Protein AF-A9MFD1-F1 (afdb_monomer_lite)

Structure (mmCIF, N/CA/C/O backbone):
data_AF-A9MFD1-F1
#
_entry.id   AF-A9MFD1-F1
#
loop_
_atom_site.group_PDB
_atom_site.id
_atom_site.type_symbol
_atom_site.label_atom_id
_atom_site.label_alt_id
_atom_site.label_comp_id
_atom_site.label_asym_id
_atom_site.label_entity_id
_atom_site.label_seq_id
_atom_site.pdbx_PDB_ins_code
_atom_site.Cartn_x
_atom_site.Cartn_y
_atom_site.Cartn_z
_atom_site.occupancy
_atom_site.B_iso_or_equiv
_atom_site.auth_seq_id
_atom_site.auth_comp_id
_atom_site.auth_asym_id
_atom_site.auth_atom_id
_atom_site.pdbx_PDB_model_num
ATOM 1 N N . MET A 1 1 ? 17.917 -26.739 -2.409 1.00 33.72 1 MET A N 1
ATOM 2 C CA . MET A 1 1 ? 18.912 -25.652 -2.269 1.00 33.72 1 MET A CA 1
ATOM 3 C C . MET A 1 1 ? 18.468 -24.483 -3.133 1.00 33.72 1 MET A C 1
ATOM 5 O O . MET A 1 1 ? 18.648 -24.529 -4.337 1.00 33.72 1 MET A O 1
ATOM 9 N N . MET A 1 2 ? 17.825 -23.479 -2.541 1.00 27.22 2 MET A N 1
ATOM 10 C CA . MET A 1 2 ? 17.480 -22.222 -3.219 1.00 27.22 2 MET A CA 1
ATOM 11 C C . MET A 1 2 ? 17.491 -21.106 -2.167 1.00 27.22 2 MET A C 1
ATOM 13 O O . MET A 1 2 ? 16.500 -20.454 -1.869 1.00 27.22 2 MET A O 1
ATOM 17 N N . THR A 1 3 ? 18.634 -20.967 -1.504 1.00 45.03 3 THR A N 1
ATOM 18 C CA . THR A 1 3 ? 18.951 -19.825 -0.650 1.00 45.03 3 THR A CA 1
ATOM 19 C C . THR A 1 3 ? 20.031 -19.030 -1.377 1.00 45.03 3 THR A C 1
ATOM 21 O O . THR A 1 3 ? 20.980 -19.628 -1.879 1.00 45.03 3 THR A O 1
ATOM 24 N N . LYS A 1 4 ? 19.892 -17.695 -1.403 1.00 41.56 4 LYS A N 1
ATOM 25 C CA . LYS A 1 4 ? 20.798 -16.679 -1.995 1.00 41.56 4 LYS A CA 1
ATOM 26 C C . LYS A 1 4 ? 20.441 -16.236 -3.430 1.00 41.56 4 LYS A C 1
ATOM 28 O O . LYS A 1 4 ? 21.144 -16.554 -4.381 1.00 41.56 4 LYS A O 1
ATOM 33 N N . PRO A 1 5 ? 19.382 -15.419 -3.577 1.00 37.69 5 PRO A N 1
ATOM 34 C CA . PRO A 1 5 ? 19.618 -14.095 -4.182 1.00 37.69 5 PRO A CA 1
ATOM 35 C C . PRO A 1 5 ? 18.926 -12.922 -3.460 1.00 37.69 5 PRO A C 1
ATOM 37 O O . PRO A 1 5 ? 19.215 -11.767 -3.752 1.00 37.69 5 PRO A O 1
ATOM 40 N N . VAL A 1 6 ? 18.064 -13.187 -2.472 1.00 45.25 6 VAL A N 1
ATOM 41 C CA . VAL A 1 6 ? 17.284 -12.145 -1.768 1.00 45.25 6 VAL A CA 1
ATOM 42 C C . VAL A 1 6 ? 18.126 -11.349 -0.756 1.00 45.25 6 VAL A C 1
ATOM 44 O O . VAL A 1 6 ? 17.807 -10.214 -0.422 1.00 45.25 6 VAL A O 1
ATOM 47 N N . GLU A 1 7 ? 19.244 -11.904 -0.283 1.00 42.53 7 GLU A N 1
ATOM 48 C CA . GLU A 1 7 ? 20.069 -11.288 0.767 1.00 42.53 7 GLU A CA 1
ATOM 49 C C . GLU A 1 7 ? 21.087 -10.258 0.279 1.00 42.53 7 GLU A C 1
ATOM 51 O O . GLU A 1 7 ? 21.384 -9.309 1.003 1.00 42.53 7 GLU A O 1
ATOM 56 N N . ARG A 1 8 ? 21.574 -10.393 -0.958 1.00 36.59 8 ARG A N 1
ATOM 57 C CA . ARG A 1 8 ? 22.590 -9.496 -1.537 1.00 36.59 8 ARG A CA 1
ATOM 58 C C . ARG A 1 8 ? 22.003 -8.191 -2.078 1.00 36.59 8 ARG A C 1
ATOM 60 O O . ARG A 1 8 ? 22.724 -7.216 -2.249 1.00 36.59 8 ARG A O 1
ATOM 67 N N . LEU A 1 9 ? 20.690 -8.179 -2.305 1.00 44.19 9 LEU A N 1
ATOM 68 C CA . LEU A 1 9 ? 19.926 -7.037 -2.801 1.00 44.19 9 LEU A CA 1
ATOM 69 C C . LEU A 1 9 ? 19.189 -6.281 -1.692 1.00 44.19 9 LEU A C 1
ATOM 71 O O . LEU A 1 9 ? 18.578 -5.267 -1.993 1.00 44.19 9 LEU A O 1
ATOM 75 N N . LYS A 1 10 ? 19.273 -6.697 -0.419 1.00 41.72 10 LYS A N 1
ATOM 76 C CA . LYS A 1 10 ? 18.648 -5.986 0.716 1.00 41.72 10 LYS A CA 1
ATOM 77 C C . LYS A 1 10 ? 18.907 -4.459 0.722 1.00 41.72 10 LYS A C 1
ATOM 79 O O . LYS A 1 10 ? 17.946 -3.732 0.964 1.00 41.72 10 LYS A O 1
ATOM 84 N N . PRO A 1 11 ? 20.116 -3.942 0.398 1.00 42.12 11 PRO A N 1
ATOM 85 C CA . PRO A 1 11 ? 20.328 -2.496 0.280 1.00 42.12 11 PRO A CA 1
ATOM 86 C C . PRO A 1 11 ? 19.821 -1.882 -1.043 1.00 42.12 11 PRO A C 1
ATOM 88 O O . PRO A 1 11 ? 19.424 -0.723 -1.041 1.00 42.12 11 PRO A O 1
ATOM 91 N N . LEU A 1 12 ? 19.767 -2.631 -2.155 1.00 42.16 12 LEU A N 1
ATOM 92 C CA . LEU A 1 12 ? 19.261 -2.138 -3.453 1.00 42.16 12 LEU A CA 1
ATOM 93 C C . LEU A 1 12 ? 17.729 -2.159 -3.554 1.00 42.16 12 LEU A C 1
ATOM 95 O O . LEU A 1 12 ? 17.137 -1.270 -4.155 1.00 42.16 12 LEU A O 1
ATOM 99 N N . ILE A 1 13 ? 17.070 -3.132 -2.925 1.00 49.66 13 ILE A N 1
ATOM 100 C CA . ILE A 1 13 ? 15.607 -3.201 -2.828 1.00 49.66 13 ILE A CA 1
ATOM 101 C C . ILE A 1 13 ? 15.067 -1.965 -2.097 1.00 49.66 13 ILE A C 1
ATOM 103 O O . ILE A 1 13 ? 13.994 -1.468 -2.411 1.00 49.66 13 ILE A O 1
ATOM 107 N N . TRP A 1 14 ? 15.845 -1.404 -1.173 1.00 36.91 14 TRP A N 1
ATOM 108 C CA . TRP A 1 14 ? 15.473 -0.173 -0.486 1.00 36.91 14 TRP A CA 1
ATOM 109 C C . TRP A 1 14 ? 15.557 1.072 -1.386 1.00 36.91 14 TRP A C 1
ATOM 111 O O . TRP A 1 14 ? 14.859 2.052 -1.143 1.00 36.91 14 TRP A O 1
ATOM 121 N N . VAL A 1 15 ? 16.389 1.030 -2.434 1.00 41.03 15 VAL A N 1
ATOM 122 C CA . VAL A 1 15 ? 16.563 2.123 -3.406 1.00 41.03 15 VAL A CA 1
ATOM 123 C C . VAL A 1 15 ? 15.529 2.042 -4.530 1.00 41.03 15 VAL A C 1
ATOM 125 O O . VAL A 1 15 ? 15.054 3.072 -4.998 1.00 41.03 15 VAL A O 1
ATOM 128 N N . ILE A 1 16 ? 15.155 0.831 -4.948 1.00 60.72 16 ILE A N 1
ATOM 129 C CA . ILE A 1 16 ? 14.245 0.625 -6.083 1.00 60.72 16 ILE A CA 1
ATOM 130 C C . ILE A 1 16 ? 12.779 0.823 -5.670 1.00 60.72 16 ILE A C 1
ATOM 132 O O . ILE A 1 16 ? 11.998 1.405 -6.431 1.00 60.72 16 ILE A O 1
ATOM 136 N N . TRP A 1 17 ? 12.428 0.405 -4.448 1.00 54.41 17 TRP A N 1
ATOM 137 C CA . TRP A 1 17 ? 11.056 0.386 -3.949 1.00 54.41 17 TRP A CA 1
ATOM 138 C C . TRP A 1 17 ? 10.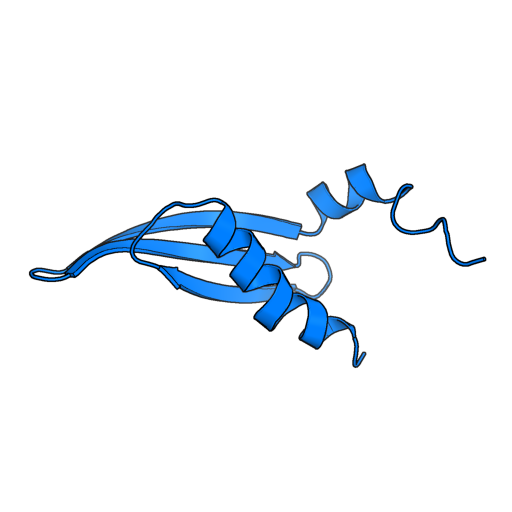852 1.400 -2.834 1.00 54.41 17 TRP A C 1
ATOM 140 O O . TRP A 1 17 ? 11.333 1.240 -1.709 1.00 54.41 17 TRP A O 1
ATOM 150 N N . VAL A 1 18 ? 10.067 2.432 -3.122 1.00 70.44 18 VAL A N 1
ATOM 151 C CA . VAL A 1 18 ? 9.768 3.483 -2.151 1.00 70.44 18 VAL A CA 1
ATOM 152 C C . VAL A 1 18 ? 8.363 3.277 -1.605 1.00 70.44 18 VAL A C 1
ATOM 154 O O . VAL A 1 18 ? 7.366 3.438 -2.311 1.00 70.44 18 VAL A O 1
ATOM 157 N N . HIS A 1 19 ? 8.278 2.951 -0.313 1.00 70.75 19 HIS A N 1
ATOM 158 C CA . HIS A 1 19 ? 7.006 2.866 0.393 1.00 70.75 19 HIS A CA 1
ATOM 159 C C . HIS A 1 19 ? 6.715 4.171 1.139 1.00 70.75 19 HIS A C 1
ATOM 161 O O . HIS A 1 19 ? 7.409 4.526 2.098 1.00 70.75 19 HIS A O 1
ATOM 167 N N . ARG A 1 20 ? 5.634 4.859 0.769 1.00 77.19 20 ARG A N 1
ATOM 168 C CA . ARG A 1 20 ? 5.192 6.087 1.446 1.00 77.19 20 ARG A CA 1
ATOM 169 C C . ARG A 1 20 ? 3.754 5.953 1.927 1.00 77.19 20 ARG A C 1
ATOM 171 O O . ARG A 1 20 ? 2.917 5.306 1.311 1.00 77.19 20 ARG A O 1
ATOM 178 N N . THR A 1 21 ? 3.481 6.600 3.053 1.00 76.75 21 THR A N 1
ATOM 179 C CA . THR A 1 21 ? 2.129 6.771 3.592 1.00 76.75 21 THR A CA 1
ATOM 180 C C . THR A 1 21 ? 1.803 8.252 3.598 1.00 76.75 21 THR A C 1
ATOM 182 O O . THR A 1 21 ? 2.452 9.004 4.330 1.00 76.75 21 THR A O 1
ATOM 185 N N . PHE A 1 22 ? 0.818 8.669 2.811 1.00 77.81 22 PHE A N 1
ATOM 186 C CA . PHE A 1 22 ? 0.391 10.063 2.716 1.00 77.81 22 PHE A CA 1
ATOM 187 C C . PHE A 1 22 ? -0.926 10.289 3.470 1.00 77.81 22 PHE A C 1
ATOM 189 O O . PHE A 1 22 ? -1.791 9.416 3.484 1.00 77.81 22 PHE A O 1
ATOM 196 N N . CYS A 1 23 ? -1.079 11.437 4.133 1.00 75.50 23 CYS A N 1
ATOM 197 C CA . CYS A 1 23 ? -2.344 11.839 4.756 1.00 75.50 23 CYS A CA 1
ATOM 198 C C . CYS A 1 23 ? -3.181 12.574 3.707 1.00 75.50 23 CYS A C 1
ATOM 200 O O . CYS A 1 23 ? -2.827 13.692 3.351 1.00 75.50 23 CYS A O 1
ATOM 202 N N . VAL A 1 24 ? -4.270 11.974 3.227 1.00 80.94 24 VAL A N 1
ATOM 203 C CA . VAL A 1 24 ? -5.086 12.567 2.148 1.00 80.94 24 VAL A CA 1
ATOM 204 C C . VAL A 1 24 ? -6.096 13.577 2.694 1.00 80.94 24 VAL A C 1
ATOM 206 O O . VAL A 1 24 ? -6.371 14.585 2.057 1.00 80.94 24 VAL A O 1
ATOM 209 N N . GLY A 1 25 ? -6.632 13.339 3.893 1.00 82.44 25 GLY A N 1
ATOM 210 C CA . GLY A 1 25 ? -7.617 14.226 4.509 1.00 82.44 25 GLY A CA 1
ATOM 211 C C . GLY A 1 25 ? -8.437 13.534 5.594 1.00 82.44 25 GLY A C 1
ATOM 212 O O . GLY A 1 25 ? -8.105 12.428 6.028 1.00 82.44 25 GLY A O 1
ATOM 213 N N . ASN A 1 26 ? -9.501 14.198 6.042 1.00 82.44 26 ASN A N 1
ATOM 214 C CA . ASN A 1 26 ? -10.497 13.646 6.957 1.00 82.44 26 ASN A CA 1
ATOM 215 C C . ASN A 1 26 ? -11.863 13.663 6.259 1.00 82.44 26 ASN A C 1
ATOM 217 O O . ASN A 1 26 ? -12.325 14.731 5.860 1.00 82.44 26 ASN A O 1
ATOM 221 N N . LEU A 1 27 ? -12.490 12.495 6.095 1.00 80.75 27 LEU A N 1
ATOM 222 C CA . LEU A 1 27 ? -13.866 12.401 5.606 1.00 80.75 27 LEU A CA 1
ATOM 223 C C . LEU A 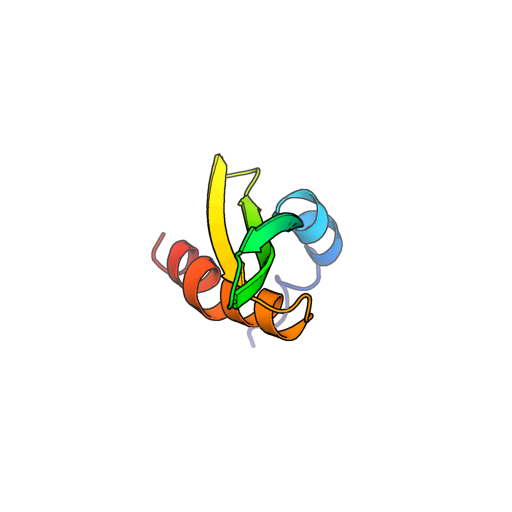1 27 ? -14.823 12.424 6.799 1.00 80.75 27 LEU A C 1
ATOM 225 O O . LEU A 1 27 ? -14.700 11.618 7.727 1.00 80.75 27 LEU A O 1
ATOM 229 N N . LYS A 1 28 ? -15.808 13.327 6.757 1.00 74.81 28 LYS A N 1
ATOM 230 C CA . LYS A 1 28 ? -16.847 13.448 7.787 1.00 74.81 28 LYS A CA 1
ATOM 231 C C . LYS A 1 28 ? -17.595 12.111 7.911 1.00 74.81 28 LYS A C 1
ATOM 233 O O . LYS A 1 28 ? -18.248 11.686 6.967 1.00 74.81 28 LYS A O 1
ATOM 238 N N . GLY A 1 29 ? -17.449 11.445 9.059 1.00 79.44 29 GLY A N 1
ATOM 239 C CA . GLY A 1 29 ? -18.045 10.132 9.353 1.00 79.44 29 GLY A CA 1
ATOM 240 C C . GLY A 1 29 ? -17.121 8.916 9.179 1.00 79.44 29 GLY A C 1
ATOM 241 O O . GLY A 1 29 ? -17.412 7.871 9.746 1.00 79.44 29 GLY A O 1
ATOM 242 N N . VAL A 1 30 ? -15.991 9.039 8.471 1.00 76.38 30 VAL A N 1
ATOM 243 C CA . VAL A 1 30 ? -15.042 7.925 8.223 1.00 76.38 30 VAL A CA 1
ATOM 244 C C . VAL A 1 30 ? -13.702 8.143 8.937 1.00 76.38 30 VAL A C 1
ATOM 246 O O . VAL A 1 30 ? -13.004 7.189 9.273 1.00 76.38 30 VAL A O 1
ATOM 249 N N . GLY A 1 31 ? -13.348 9.396 9.229 1.00 82.50 31 GLY A N 1
ATOM 250 C CA . GLY A 1 31 ? -12.116 9.744 9.929 1.00 82.50 31 GLY A CA 1
ATOM 251 C C . GLY A 1 31 ? -10.943 10.012 8.985 1.00 82.50 31 GLY A C 1
ATOM 252 O O . GLY A 1 31 ? -11.112 10.325 7.803 1.00 82.50 31 GLY A O 1
ATOM 253 N N . ARG A 1 32 ? -9.722 9.958 9.531 1.00 81.62 32 ARG A N 1
ATOM 254 C CA . ARG A 1 32 ? -8.495 10.286 8.789 1.00 81.62 32 ARG A CA 1
ATOM 255 C C . ARG A 1 32 ? -8.160 9.184 7.800 1.00 81.62 32 ARG A C 1
ATOM 257 O O . ARG A 1 32 ? -8.131 8.007 8.140 1.00 81.62 32 ARG A O 1
ATOM 264 N N . ILE A 1 33 ? -7.833 9.605 6.592 1.00 86.19 33 ILE A N 1
ATOM 265 C CA . ILE A 1 33 ? -7.548 8.713 5.487 1.00 86.19 33 ILE A CA 1
ATOM 266 C C . ILE A 1 33 ? -6.075 8.782 5.143 1.00 86.19 33 ILE A C 1
ATOM 268 O O . ILE A 1 33 ? -5.490 9.857 4.958 1.00 86.19 33 ILE A O 1
ATOM 272 N N . TYR A 1 34 ? -5.492 7.600 5.029 1.00 84.62 34 TYR A N 1
ATOM 273 C CA . TYR A 1 34 ? -4.100 7.397 4.713 1.00 84.62 34 TYR A CA 1
ATOM 274 C C . TYR A 1 34 ? -3.980 6.619 3.412 1.00 84.62 34 TYR A C 1
ATOM 276 O O . TYR A 1 34 ? -4.613 5.589 3.214 1.00 84.62 34 TYR A O 1
ATOM 284 N N . GLN A 1 35 ? -3.162 7.124 2.504 1.00 86.12 35 GLN A N 1
ATOM 285 C CA . GLN A 1 35 ? -2.865 6.455 1.250 1.00 86.12 35 GLN A CA 1
ATOM 286 C C . GLN A 1 35 ? -1.521 5.751 1.388 1.00 86.12 35 GLN A C 1
ATOM 288 O O . GLN A 1 35 ? -0.499 6.407 1.607 1.00 86.12 35 GLN A O 1
ATOM 293 N N . GLN A 1 36 ? -1.516 4.427 1.266 1.00 87.50 36 GLN A N 1
ATOM 294 C CA . GLN A 1 36 ? -0.297 3.651 1.086 1.00 87.50 36 GLN A CA 1
ATOM 295 C C . GLN A 1 36 ? 0.019 3.648 -0.405 1.00 87.50 36 GLN A C 1
ATOM 297 O O . GLN A 1 36 ? -0.789 3.197 -1.223 1.00 87.50 36 GLN A O 1
ATOM 302 N N . ILE A 1 37 ? 1.200 4.149 -0.738 1.00 83.94 37 ILE A N 1
ATOM 303 C CA . ILE A 1 37 ? 1.737 4.133 -2.090 1.00 83.94 37 ILE A CA 1
ATOM 304 C C . ILE A 1 37 ? 3.035 3.343 -2.109 1.00 83.94 37 ILE A C 1
ATOM 306 O O . ILE A 1 37 ? 3.887 3.457 -1.220 1.00 83.94 37 ILE A O 1
ATOM 310 N N . PHE A 1 38 ? 3.157 2.532 -3.141 1.00 82.06 38 PHE A N 1
ATOM 311 C CA . PHE A 1 38 ? 4.328 1.743 -3.436 1.00 82.06 38 PHE A CA 1
ATOM 312 C C . PHE A 1 38 ? 4.763 2.077 -4.855 1.00 82.06 38 PHE A C 1
ATOM 314 O O . PHE A 1 38 ? 4.007 1.865 -5.803 1.00 82.06 38 PHE A O 1
ATOM 321 N N . VAL A 1 39 ? 5.942 2.680 -4.968 1.00 82.62 39 VAL A N 1
ATOM 322 C CA . VAL A 1 39 ? 6.494 3.172 -6.231 1.00 82.62 39 VAL A CA 1
ATOM 323 C C . VAL A 1 39 ? 7.674 2.296 -6.609 1.00 82.62 39 VAL A C 1
ATOM 325 O O . VAL A 1 39 ? 8.622 2.187 -5.827 1.00 82.62 39 VAL A O 1
ATOM 328 N N . ASP A 1 40 ? 7.609 1.710 -7.801 1.00 79.69 40 ASP A N 1
ATOM 329 C CA . ASP A 1 40 ? 8.732 1.030 -8.433 1.00 79.69 40 ASP A CA 1
ATOM 330 C C . ASP A 1 40 ? 9.454 1.983 -9.381 1.00 79.69 40 ASP A C 1
ATOM 332 O O . ASP A 1 40 ? 8.911 2.408 -10.405 1.00 79.69 40 ASP A O 1
ATOM 336 N N . THR A 1 41 ? 10.687 2.337 -9.039 1.00 71.81 41 THR A N 1
ATOM 337 C CA . THR A 1 41 ? 11.491 3.262 -9.852 1.00 71.81 41 THR A CA 1
ATOM 338 C C . THR A 1 41 ? 12.088 2.600 -11.090 1.00 71.81 41 THR A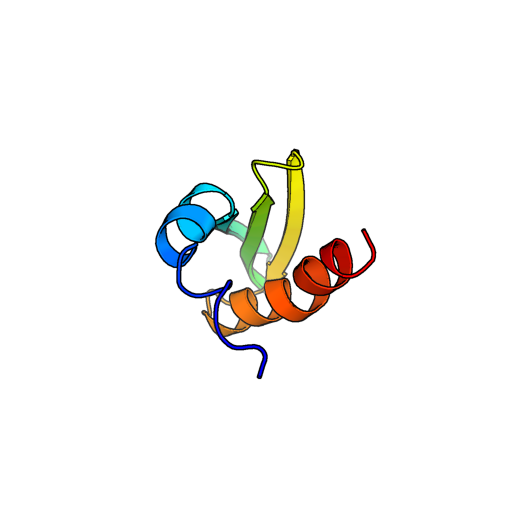 C 1
ATOM 340 O O . THR A 1 41 ? 12.413 3.302 -12.047 1.00 71.81 41 THR A O 1
ATOM 343 N N . TYR A 1 42 ? 12.181 1.268 -11.109 1.00 73.19 42 TYR A N 1
ATOM 344 C CA . TYR A 1 42 ? 12.694 0.520 -12.252 1.00 73.19 42 TYR A CA 1
ATOM 345 C C . TYR A 1 42 ? 11.653 0.427 -13.374 1.00 73.19 42 TYR A C 1
ATOM 347 O O . TYR A 1 42 ? 11.920 0.836 -14.503 1.00 73.19 42 TYR A O 1
ATOM 355 N N . SER A 1 43 ? 10.436 -0.019 -13.053 1.00 76.25 43 SER A N 1
ATOM 356 C CA . SER A 1 43 ? 9.361 -0.206 -14.042 1.00 76.25 43 SER A CA 1
ATOM 357 C C . SER A 1 43 ? 8.473 1.030 -14.216 1.00 76.25 43 SER A C 1
ATOM 359 O O . SER A 1 43 ? 7.588 1.032 -15.068 1.00 76.25 43 SER A O 1
ATOM 361 N N . LYS A 1 44 ? 8.685 2.088 -13.416 1.00 80.69 44 LYS A N 1
ATOM 362 C CA . LYS A 1 44 ? 7.846 3.304 -13.365 1.00 80.69 44 LYS A CA 1
ATOM 363 C C . LYS A 1 44 ? 6.364 3.003 -13.084 1.00 80.69 44 LYS A C 1
ATOM 365 O O . LYS A 1 44 ? 5.481 3.731 -13.536 1.00 80.69 44 LYS A O 1
ATOM 370 N N . VAL A 1 45 ? 6.091 1.942 -12.324 1.00 81.38 45 VAL A N 1
ATOM 371 C CA . VAL A 1 45 ? 4.737 1.521 -11.933 1.00 81.38 45 VAL A CA 1
ATOM 372 C C . VAL A 1 45 ? 4.464 1.935 -10.490 1.00 81.38 45 VAL A C 1
ATOM 374 O O . VAL A 1 45 ? 5.340 1.871 -9.626 1.00 81.38 45 VAL A O 1
ATOM 377 N N . VAL A 1 46 ? 3.230 2.367 -10.220 1.00 83.38 46 VAL A N 1
ATOM 378 C CA . VAL A 1 46 ? 2.791 2.769 -8.881 1.00 83.38 46 VAL A CA 1
ATOM 379 C C . VAL A 1 46 ? 1.549 1.991 -8.472 1.00 83.38 46 VAL A C 1
ATOM 381 O O . VAL A 1 46 ? 0.548 1.963 -9.187 1.00 83.38 46 VAL A O 1
ATOM 384 N N . HIS A 1 47 ? 1.589 1.423 -7.270 1.00 83.06 47 HIS A N 1
ATOM 385 C CA . HIS A 1 47 ? 0.442 0.792 -6.633 1.00 83.06 47 HIS A CA 1
ATOM 386 C C . HIS A 1 47 ? -0.024 1.619 -5.436 1.00 83.06 47 HIS A C 1
ATOM 388 O O . HIS A 1 47 ? 0.744 1.908 -4.519 1.00 83.06 47 HIS A O 1
ATOM 394 N N . CYS A 1 48 ? -1.313 1.958 -5.425 1.00 85.75 48 CYS A N 1
ATOM 395 C CA . CYS A 1 48 ? -1.943 2.750 -4.372 1.00 85.75 48 CYS A CA 1
ATOM 396 C C . CYS A 1 48 ? -3.114 1.983 -3.751 1.00 85.75 48 CYS A C 1
ATOM 398 O O . CYS A 1 48 ? -3.947 1.426 -4.474 1.00 85.75 48 CYS A O 1
ATOM 400 N N . LYS A 1 49 ? -3.224 1.995 -2.420 1.00 86.88 49 LYS A N 1
ATOM 401 C CA . LYS A 1 49 ? -4.427 1.552 -1.698 1.00 86.88 49 LYS A CA 1
ATOM 402 C C . LYS A 1 49 ? -4.688 2.464 -0.502 1.00 86.88 49 LYS A C 1
ATOM 404 O O . LYS A 1 49 ? -3.762 2.938 0.155 1.00 86.88 49 LYS A O 1
ATOM 409 N N . LEU A 1 50 ? -5.965 2.745 -0.277 1.00 87.69 50 LEU A N 1
ATOM 410 C CA . LEU A 1 50 ? -6.439 3.649 0.760 1.00 87.69 50 LEU A CA 1
ATOM 411 C C . LEU A 1 50 ? -6.752 2.864 2.033 1.00 87.69 50 LEU A C 1
ATOM 413 O O . LEU A 1 50 ? -7.423 1.835 1.973 1.00 87.69 50 LEU A O 1
ATOM 417 N N . TYR A 1 51 ? -6.290 3.361 3.173 1.00 83.75 51 TYR A N 1
ATOM 418 C CA . TYR A 1 51 ? -6.523 2.769 4.481 1.00 83.75 51 TYR A CA 1
ATOM 419 C C . TYR A 1 51 ? -6.880 3.847 5.505 1.00 83.75 51 TYR A C 1
ATOM 421 O O . TYR A 1 51 ? -6.425 4.986 5.444 1.00 83.75 51 TYR A O 1
ATOM 429 N N . ILE A 1 52 ? -7.666 3.463 6.502 1.00 83.88 52 ILE A N 1
ATOM 430 C CA . ILE A 1 52 ? -8.026 4.325 7.637 1.00 83.88 52 ILE A CA 1
ATOM 431 C C . ILE A 1 52 ? -6.950 4.342 8.737 1.00 83.88 52 ILE A C 1
ATOM 433 O O . ILE A 1 52 ? -7.004 5.152 9.658 1.00 83.88 52 ILE A O 1
ATOM 437 N N . THR A 1 53 ? -5.933 3.475 8.650 1.00 81.12 53 THR A N 1
ATOM 438 C CA . THR A 1 53 ? -4.915 3.315 9.701 1.00 81.12 53 THR A CA 1
ATOM 439 C C . THR A 1 53 ? -3.495 3.288 9.133 1.00 81.12 53 THR A C 1
ATOM 441 O O . THR A 1 53 ? -3.203 2.613 8.143 1.00 81.12 53 THR A O 1
ATOM 444 N N . LYS A 1 54 ? -2.571 3.982 9.809 1.00 76.94 54 LYS A N 1
ATOM 445 C CA . LYS A 1 54 ? -1.126 3.995 9.512 1.00 76.94 54 LYS A CA 1
ATOM 446 C C . LYS A 1 54 ? -0.386 2.818 10.157 1.00 76.94 54 LYS A C 1
ATOM 448 O O . LYS A 1 54 ? 0.596 3.012 10.866 1.00 76.94 54 LYS A O 1
ATOM 453 N N . ALA A 1 55 ? -0.862 1.600 9.948 1.00 80.56 55 ALA A N 1
ATOM 454 C CA . ALA A 1 55 ? -0.205 0.423 10.503 1.00 80.56 55 ALA A CA 1
ATOM 455 C C . ALA A 1 55 ? 0.861 -0.132 9.541 1.00 80.56 55 ALA A C 1
ATOM 457 O O . ALA A 1 55 ? 0.771 0.027 8.326 1.00 80.56 55 ALA A O 1
ATOM 458 N N . LEU A 1 56 ? 1.885 -0.805 10.074 1.00 73.69 56 LEU A N 1
ATOM 459 C CA . LEU A 1 56 ? 2.884 -1.493 9.242 1.00 73.69 56 LEU A CA 1
ATOM 460 C C . LEU A 1 56 ? 2.283 -2.721 8.535 1.00 73.69 56 LEU A C 1
ATOM 462 O O . LEU A 1 56 ? 2.685 -3.043 7.420 1.00 73.69 56 LEU A O 1
ATOM 466 N N . ILE A 1 57 ? 1.262 -3.343 9.133 1.00 82.69 57 ILE A N 1
ATOM 467 C CA . ILE A 1 57 ? 0.542 -4.489 8.559 1.00 82.69 57 ILE A CA 1
ATOM 468 C C . ILE A 1 57 ? -0.133 -4.144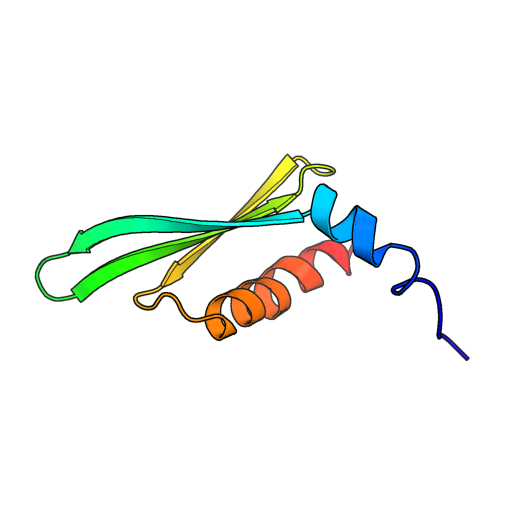 7.223 1.00 82.69 57 ILE A C 1
ATOM 470 O O . ILE A 1 57 ? -0.105 -4.948 6.298 1.00 82.69 57 ILE A O 1
ATOM 474 N N . THR A 1 58 ? -0.659 -2.923 7.062 1.00 81.81 58 THR A N 1
ATOM 475 C CA . THR A 1 58 ? -1.296 -2.498 5.804 1.00 81.81 58 THR A CA 1
ATOM 476 C C . THR A 1 58 ? -0.278 -2.276 4.687 1.00 81.81 58 THR A C 1
ATOM 478 O O . THR A 1 58 ? -0.615 -2.381 3.510 1.00 81.81 58 THR A O 1
ATOM 481 N N . LYS A 1 59 ? 0.995 -2.033 5.030 1.00 79.56 59 LYS A N 1
ATOM 482 C CA . LYS A 1 59 ? 2.091 -1.996 4.053 1.00 79.56 59 LYS A CA 1
ATOM 483 C C . LYS A 1 59 ? 2.428 -3.394 3.537 1.00 79.56 59 LYS A C 1
ATOM 485 O O . LYS A 1 59 ? 2.613 -3.564 2.336 1.00 79.56 59 LYS A O 1
ATOM 490 N N . ALA A 1 60 ? 2.489 -4.374 4.440 1.00 83.25 60 ALA A N 1
ATOM 491 C CA . ALA A 1 60 ? 2.734 -5.772 4.091 1.00 83.25 60 ALA A CA 1
ATOM 492 C C . ALA A 1 60 ? 1.572 -6.365 3.277 1.00 83.25 60 ALA A C 1
ATOM 494 O O . ALA A 1 60 ? 1.812 -7.063 2.297 1.00 83.25 60 ALA A O 1
ATOM 495 N N . ASP A 1 61 ? 0.326 -6.019 3.621 1.00 83.88 61 ASP A N 1
ATOM 496 C CA . ASP A 1 61 ? -0.872 -6.360 2.842 1.00 83.88 61 ASP A CA 1
ATOM 497 C C . ASP A 1 61 ? -0.774 -5.856 1.396 1.00 83.88 61 ASP A C 1
ATOM 499 O O . ASP A 1 61 ? -0.949 -6.629 0.457 1.00 83.88 61 ASP A O 1
ATOM 503 N N . LEU A 1 62 ? -0.440 -4.574 1.201 1.00 84.19 62 LEU A N 1
ATOM 504 C CA . LEU A 1 62 ? -0.281 -3.996 -0.136 1.00 84.19 62 LEU A CA 1
ATOM 505 C C . LEU A 1 62 ? 0.795 -4.726 -0.954 1.00 84.19 62 LEU A C 1
ATOM 507 O O . LEU A 1 62 ? 0.592 -4.993 -2.138 1.00 84.19 62 LEU A O 1
ATOM 511 N N . LEU A 1 63 ? 1.927 -5.048 -0.324 1.00 82.25 63 LEU A N 1
ATOM 512 C CA . LEU A 1 63 ? 3.036 -5.735 -0.979 1.00 82.25 63 LEU A CA 1
ATOM 513 C C . LEU A 1 63 ? 2.634 -7.152 -1.411 1.00 82.25 63 LEU A C 1
ATOM 515 O O . LEU A 1 63 ? 2.768 -7.506 -2.581 1.00 82.25 63 LEU A O 1
ATOM 519 N N . ASN A 1 64 ? 2.095 -7.943 -0.486 1.00 86.19 64 ASN A N 1
ATOM 520 C CA . ASN A 1 64 ? 1.787 -9.348 -0.735 1.00 86.19 64 ASN A CA 1
ATOM 521 C C . ASN A 1 64 ? 0.625 -9.531 -1.715 1.00 86.19 64 ASN A C 1
ATOM 523 O O . ASN A 1 64 ? 0.668 -10.431 -2.546 1.00 86.19 64 ASN A O 1
ATOM 527 N N . ASN A 1 65 ? -0.389 -8.665 -1.653 1.00 82.69 65 ASN A N 1
ATOM 528 C CA . ASN A 1 65 ? -1.612 -8.843 -2.435 1.00 82.69 65 ASN A CA 1
ATOM 529 C C . ASN A 1 65 ? -1.602 -8.139 -3.795 1.00 82.69 65 ASN A C 1
ATOM 531 O O . ASN A 1 65 ? -2.442 -8.453 -4.634 1.00 82.69 65 ASN A O 1
ATOM 535 N N . ARG A 1 66 ? -0.710 -7.166 -4.030 1.00 79.81 66 ARG A N 1
ATOM 536 C CA . ARG A 1 66 ? -0.672 -6.426 -5.307 1.00 79.81 66 ARG A CA 1
ATOM 537 C C . ARG A 1 66 ? 0.687 -6.384 -5.976 1.00 79.81 66 ARG A C 1
ATOM 539 O O . ARG A 1 66 ? 0.738 -6.453 -7.195 1.00 79.81 66 ARG A O 1
ATOM 546 N N . VAL A 1 67 ? 1.764 -6.268 -5.205 1.00 77.38 67 VAL A N 1
ATOM 547 C CA . VAL A 1 67 ? 3.105 -6.095 -5.772 1.00 77.38 67 VAL A CA 1
ATOM 548 C C . VAL A 1 67 ? 3.686 -7.441 -6.181 1.00 77.38 67 VAL A C 1
ATOM 550 O O . VAL A 1 67 ? 4.014 -7.630 -7.342 1.00 77.38 67 VAL A O 1
ATOM 553 N N . LEU A 1 68 ? 3.782 -8.403 -5.262 1.00 80.12 68 LEU A N 1
ATOM 554 C CA . LEU A 1 68 ? 4.392 -9.705 -5.564 1.00 80.12 68 LEU A CA 1
ATOM 555 C C . LEU A 1 68 ? 3.704 -10.458 -6.722 1.00 80.12 68 LEU A C 1
ATOM 557 O O . LEU A 1 68 ? 4.421 -10.986 -7.573 1.00 80.12 68 LEU A O 1
ATOM 561 N N . PRO A 1 69 ? 2.359 -10.467 -6.839 1.00 78.25 69 PRO A N 1
ATOM 562 C CA . PRO A 1 69 ? 1.688 -11.108 -7.969 1.00 78.25 69 PRO A CA 1
ATOM 563 C C . PRO A 1 69 ? 1.956 -10.421 -9.316 1.00 78.25 69 PRO A C 1
ATOM 565 O O . PRO A 1 69 ? 1.910 -11.089 -10.342 1.00 78.25 69 PRO A O 1
ATOM 568 N N . PHE A 1 70 ? 2.254 -9.115 -9.324 1.00 71.00 70 PHE A N 1
ATOM 569 C CA . PHE A 1 70 ? 2.552 -8.361 -10.546 1.00 71.00 70 PHE A CA 1
ATOM 570 C C . PHE A 1 70 ? 3.905 -8.759 -11.159 1.00 71.00 70 PHE A C 1
ATOM 572 O O . PHE A 1 70 ? 4.022 -8.837 -12.376 1.00 71.00 70 PHE A O 1
ATOM 579 N N . TYR A 1 71 ? 4.906 -9.069 -10.328 1.00 70.31 71 TYR A N 1
ATOM 580 C CA . TYR A 1 71 ? 6.244 -9.466 -10.796 1.00 70.31 71 TYR A CA 1
ATOM 581 C C . TYR A 1 71 ? 6.417 -10.977 -10.981 1.00 70.31 71 TYR A C 1
ATOM 583 O O . TYR A 1 71 ? 7.367 -11.396 -11.625 1.00 70.31 71 TYR A O 1
ATOM 591 N N . GLY A 1 72 ? 5.528 -11.809 -10.430 1.00 65.88 72 GLY A N 1
ATOM 592 C CA .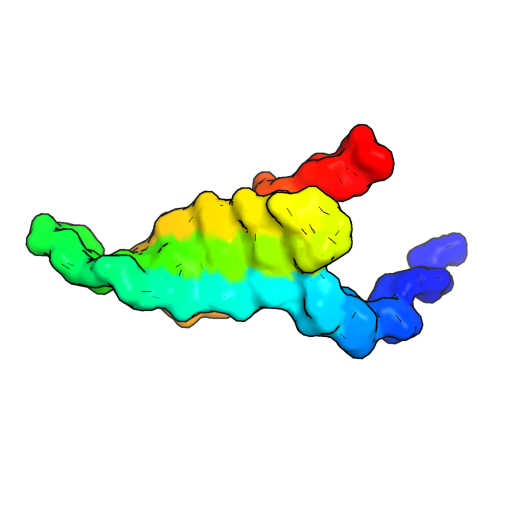 GLY A 1 72 ?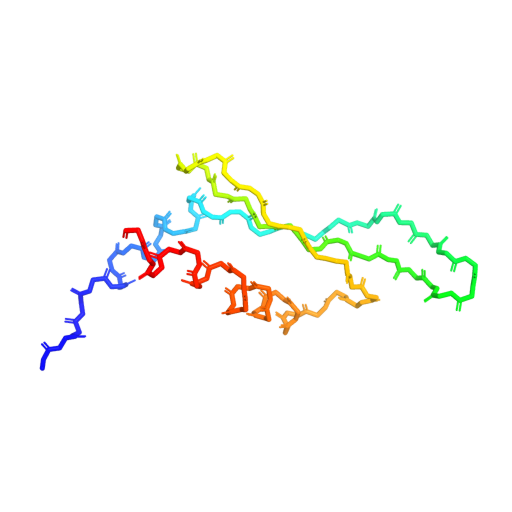 5.611 -13.270 -10.573 1.00 65.88 72 GLY A CA 1
ATOM 593 C C . GLY A 1 72 ? 5.194 -13.813 -11.947 1.00 65.88 72 GLY A C 1
ATOM 594 O O . GLY A 1 72 ? 5.394 -14.994 -12.206 1.00 65.88 72 GLY A O 1
ATOM 595 N N . TRP A 1 73 ? 4.597 -12.974 -12.798 1.00 40.75 73 TRP A N 1
ATOM 596 C CA . TRP A 1 73 ? 4.082 -13.325 -14.131 1.00 40.75 73 TRP A CA 1
ATOM 597 C C . TRP A 1 73 ? 4.861 -12.673 -15.292 1.00 40.75 73 TRP A C 1
ATOM 599 O O . TRP A 1 73 ? 4.441 -12.809 -16.440 1.00 40.75 73 TRP A O 1
ATOM 609 N N . CYS A 1 74 ? 5.959 -11.963 -15.007 1.00 41.09 74 CYS A N 1
ATOM 610 C CA . CYS A 1 74 ? 6.809 -11.281 -15.991 1.00 41.09 74 CYS A CA 1
ATOM 611 C C . CYS A 1 74 ? 8.187 -11.951 -16.066 1.00 41.09 74 CYS A C 1
ATOM 613 O O . CYS A 1 74 ? 8.725 -12.281 -14.983 1.00 41.09 74 CYS A O 1
#

Organism: Salmonella arizonae (strain ATCC BAA-731 / CDC346-86 / RSK2980) (NCBI:txid41514)

Radius of gyration: 14.78 Å; chains: 1; bounding box: 41×40×26 Å

Secondary structure (DSSP, 8-state):
----STTTTHHHHHHHEEEEEEEEEEETTTEEEEEEEEEETTTTEEEEEEESS--HHHHHHHIIIIIHHHHTT-

Sequence (74 aa):
MMTKPVERLKPLIWVIWVHRTFCVGNLKGVGRIYQQIFVDTYSKVVHCKLYITKALITKADLLNNRVLPFYGWC

pLDDT: mean 70.35, std 17.38, range [27.22, 87.69]

Foldseek 3Di:
DDDDDVVVCVVVCPVQKDWDKDFPDQDVPLGTKIKTWIAGPVVRDIDIDIDRDPDVVVVVVSCVVPPVVVVVVD